Protein AF-A0A943ZX02-F1 (afdb_monomer_lite)

Secondary structure (DSSP, 8-state):
--SHHHHHHHHHHHHHHHHHHHHHHHHHHHHHHHHHHHTTS-HHHHHHHIIIIIS---HHHHHHHHHHHHHHHHHHHHHHHHHT----HHHHHHHHHHHHHHHHHHHHHHHHS-HHHHHHHHHHHHHHHHHHHHH-----------

Radius of gyration: 23.24 Å; chains: 1; bounding box: 34×36×86 Å

Sequence (146 aa):
MAQAGFRASAAVWGSEVHTVREWLLPLLAGGAAGVLSGFGVGGGTLLLVYMTAFAGLDQRLAQGINLLYFLPSAAMALPAHWRNGSVARPVLMPAILAGLLTAGVAAWVATVMEVELLRRCFGGFLIIIGGMELFGKERGGQESPA

Foldseek 3Di:
DPPPPVVVVVVVVVVVVVVCCVVVVVVVVVVVLVVCVVVVVCNLLSQLCCCVVPVVDQNVVSVVVSVVVVPVVCVVVVVVVVVVVPDPVVVVVVCVVVVVVVVVVVVVVVVVDDSVVVVVVVVVVCVVVVVCVVVVDPPPDDDDDD

Structure (mmCIF, N/CA/C/O backbone):
data_AF-A0A943ZX02-F1
#
_entry.id   AF-A0A943ZX02-F1
#
loop_
_atom_site.group_PDB
_atom_site.id
_atom_site.type_symbol
_atom_site.label_atom_id
_atom_site.label_alt_id
_atom_site.label_comp_id
_atom_site.label_asym_id
_atom_site.label_entity_id
_atom_site.label_seq_id
_atom_site.pdbx_PDB_ins_code
_atom_site.Cartn_x
_atom_site.Cartn_y
_atom_site.Cartn_z
_atom_site.occupancy
_atom_site.B_iso_or_equiv
_atom_site.auth_seq_id
_atom_site.auth_comp_id
_atom_site.auth_asym_id
_atom_site.auth_atom_id
_atom_site.pdbx_PDB_model_num
ATOM 1 N N . MET A 1 1 ? 14.426 -23.694 56.394 1.00 47.16 1 MET A N 1
ATOM 2 C CA . MET A 1 1 ? 14.614 -22.512 55.517 1.00 47.16 1 MET A CA 1
ATOM 3 C C . MET A 1 1 ? 15.179 -22.896 54.131 1.00 47.16 1 MET A C 1
ATOM 5 O O . MET A 1 1 ? 16.087 -22.237 53.656 1.00 47.16 1 MET A O 1
ATOM 9 N N . ALA A 1 2 ? 14.660 -23.934 53.447 1.00 47.25 2 ALA A N 1
ATOM 10 C CA . ALA A 1 2 ? 15.275 -24.443 52.199 1.00 47.25 2 ALA A CA 1
ATOM 11 C C . ALA A 1 2 ? 14.295 -24.716 51.032 1.00 47.25 2 ALA A C 1
ATOM 13 O O . ALA A 1 2 ? 14.691 -25.284 50.025 1.00 47.25 2 ALA A O 1
ATOM 14 N N . GLN A 1 3 ? 13.022 -24.310 51.133 1.00 45.12 3 GLN A N 1
ATOM 15 C CA . GLN A 1 3 ? 12.015 -24.539 50.074 1.00 45.12 3 GLN A CA 1
ATOM 16 C C . GLN A 1 3 ? 11.574 -23.267 49.325 1.00 45.12 3 GLN A C 1
ATOM 18 O O . GLN A 1 3 ? 10.830 -23.357 48.352 1.00 45.12 3 GLN A O 1
ATOM 23 N N . ALA A 1 4 ? 12.043 -22.083 49.735 1.00 48.66 4 ALA A N 1
ATOM 24 C CA . ALA A 1 4 ? 11.637 -20.812 49.125 1.00 48.66 4 ALA A CA 1
ATOM 25 C C . ALA A 1 4 ? 12.405 -20.476 47.828 1.00 48.66 4 ALA A C 1
ATOM 27 O O . ALA A 1 4 ? 11.847 -19.838 46.941 1.00 48.66 4 ALA A O 1
ATOM 28 N N . GLY A 1 5 ? 13.653 -20.942 47.680 1.00 43.72 5 GLY A N 1
ATOM 29 C CA . GLY A 1 5 ? 14.507 -20.598 46.532 1.00 43.72 5 GLY A CA 1
ATOM 30 C C . GLY A 1 5 ? 14.156 -21.324 45.229 1.00 43.72 5 GLY A C 1
ATOM 31 O O . GLY A 1 5 ? 14.244 -20.740 44.157 1.00 43.72 5 GLY A O 1
ATOM 32 N N . PHE A 1 6 ? 13.690 -22.575 45.301 1.00 45.19 6 PHE A N 1
ATOM 33 C CA . PHE A 1 6 ? 13.447 -23.389 44.100 1.00 45.19 6 PHE A CA 1
ATOM 34 C C . PHE A 1 6 ? 12.159 -23.001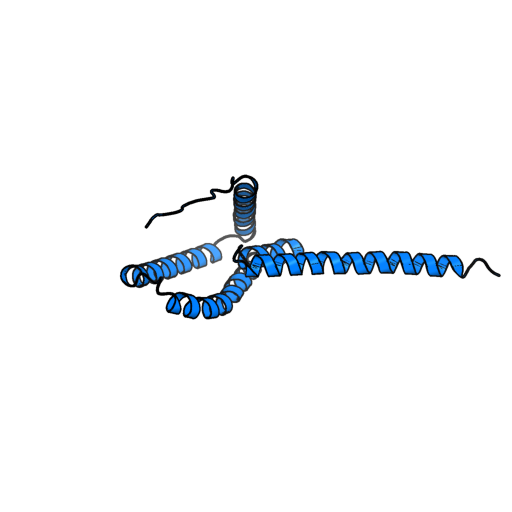 43.351 1.00 45.19 6 PHE A C 1
ATOM 36 O O . PHE A 1 6 ? 12.065 -23.159 42.136 1.00 45.19 6 PHE A O 1
ATOM 43 N N . ARG A 1 7 ? 11.166 -22.436 44.054 1.00 49.75 7 ARG A N 1
ATOM 44 C CA . ARG A 1 7 ? 9.909 -21.971 43.438 1.00 49.75 7 ARG A CA 1
ATOM 45 C C . ARG A 1 7 ? 10.069 -20.640 42.696 1.00 49.75 7 ARG A C 1
ATOM 47 O O . ARG A 1 7 ? 9.348 -20.408 41.732 1.00 49.75 7 ARG A O 1
ATOM 54 N N . ALA A 1 8 ? 11.022 -19.801 43.109 1.00 49.84 8 ALA A N 1
ATOM 55 C CA . ALA A 1 8 ? 11.311 -18.527 42.451 1.00 49.84 8 ALA A CA 1
ATOM 56 C C . ALA A 1 8 ? 11.980 -18.730 41.079 1.00 49.84 8 ALA A C 1
ATOM 58 O O . ALA A 1 8 ? 11.571 -18.109 40.101 1.00 49.84 8 ALA A O 1
ATOM 59 N N . SER A 1 9 ? 12.928 -19.668 40.975 1.00 48.28 9 SER A N 1
ATOM 60 C CA . SER A 1 9 ? 13.624 -19.962 39.713 1.00 48.28 9 SER A CA 1
ATOM 61 C C . SER A 1 9 ? 12.720 -20.598 38.648 1.00 48.28 9 SER A C 1
ATOM 63 O O . SER A 1 9 ? 12.899 -20.340 37.462 1.00 48.28 9 SER A O 1
ATOM 65 N N . ALA A 1 10 ? 11.715 -21.386 39.047 1.00 50.91 10 ALA A N 1
ATOM 66 C CA . ALA A 1 10 ? 10.749 -21.976 38.114 1.00 50.91 10 ALA A CA 1
ATOM 67 C C . ALA A 1 10 ? 9.726 -20.953 37.575 1.00 50.91 10 ALA A C 1
ATOM 69 O O . ALA A 1 10 ? 9.294 -21.056 36.429 1.00 50.91 10 ALA A O 1
ATOM 70 N N . ALA A 1 11 ? 9.354 -19.952 38.381 1.00 49.78 11 ALA A N 1
ATOM 71 C CA . ALA A 1 11 ? 8.415 -18.903 37.978 1.00 49.78 11 ALA A CA 1
ATOM 72 C C . ALA A 1 11 ? 9.036 -17.915 36.973 1.00 49.78 11 ALA A C 1
ATOM 74 O O . ALA A 1 11 ? 8.370 -17.524 36.018 1.00 49.78 11 ALA A O 1
ATOM 75 N N . VAL A 1 12 ? 10.322 -17.584 37.144 1.00 52.56 12 VAL A N 1
ATOM 76 C CA . VAL A 1 12 ? 11.083 -16.719 36.222 1.00 52.56 12 VAL A CA 1
ATOM 77 C C . VAL A 1 12 ? 11.274 -17.390 34.853 1.00 52.56 12 VAL A C 1
ATOM 79 O O . VAL A 1 12 ? 11.062 -16.756 33.819 1.00 52.56 12 VAL A O 1
ATOM 82 N N . TRP A 1 13 ? 11.539 -18.702 34.834 1.00 46.41 13 TRP A N 1
ATOM 83 C CA . TRP A 1 13 ? 11.690 -19.467 33.589 1.00 46.41 13 TRP A CA 1
ATOM 84 C C . TRP A 1 13 ? 10.376 -19.598 32.799 1.00 46.41 13 TRP A C 1
ATOM 86 O O . TRP A 1 13 ? 10.383 -19.615 31.570 1.00 46.41 13 TRP A O 1
ATOM 96 N N . GLY A 1 14 ? 9.228 -19.653 33.484 1.00 46.78 14 GLY A N 1
ATOM 97 C CA . GLY A 1 14 ? 7.910 -19.651 32.839 1.00 46.78 14 GLY A CA 1
ATOM 98 C C . GLY A 1 14 ? 7.572 -18.314 32.169 1.00 46.78 14 GLY A C 1
ATOM 99 O O . GLY A 1 14 ? 7.036 -18.304 31.062 1.00 46.78 14 GLY A O 1
ATOM 100 N N . SER A 1 15 ? 7.928 -17.188 32.797 1.00 52.62 15 SER A N 1
ATOM 101 C CA . SER A 1 15 ? 7.679 -15.846 32.248 1.00 52.62 15 SER A CA 1
ATOM 102 C C . SER A 1 15 ? 8.603 -15.472 31.085 1.00 52.62 15 SER A C 1
ATOM 104 O O . SER A 1 15 ? 8.167 -14.800 30.148 1.00 52.62 15 SER A O 1
ATOM 106 N N . GLU A 1 16 ? 9.859 -15.932 31.094 1.00 50.84 16 GLU A N 1
ATOM 107 C CA . GLU A 1 16 ? 10.802 -15.656 30.001 1.00 50.84 16 GLU A CA 1
ATOM 108 C C . GLU A 1 16 ? 10.429 -16.414 28.726 1.00 50.84 16 GLU A C 1
ATOM 110 O O . GLU A 1 16 ? 10.432 -15.833 27.645 1.00 50.84 16 GLU A O 1
ATOM 115 N N . VAL A 1 17 ? 10.014 -17.680 2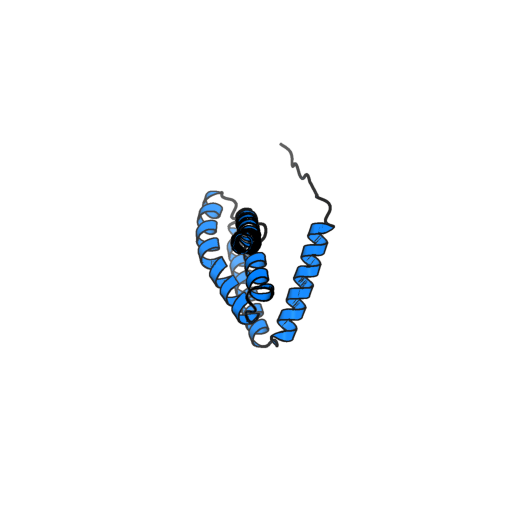8.824 1.00 54.19 17 VAL A N 1
ATOM 116 C CA . VAL A 1 17 ? 9.648 -18.473 27.637 1.00 54.19 17 VAL A CA 1
ATOM 117 C C . VAL A 1 17 ? 8.377 -17.940 26.964 1.00 54.19 17 VAL A C 1
ATOM 119 O O . VAL A 1 17 ? 8.281 -17.973 25.735 1.00 54.19 17 VAL A O 1
ATOM 122 N N . HIS A 1 18 ? 7.431 -17.397 27.739 1.00 52.78 18 HIS A N 1
ATOM 123 C CA . HIS A 1 18 ? 6.262 -16.695 27.202 1.00 52.78 18 HIS A CA 1
ATOM 124 C C . HIS A 1 18 ? 6.657 -15.410 26.475 1.00 52.78 18 HIS A C 1
ATOM 126 O O . HIS A 1 18 ? 6.287 -15.234 25.319 1.00 52.78 18 HIS A O 1
ATOM 132 N N . THR A 1 19 ? 7.497 -14.581 27.095 1.00 59.69 19 THR A N 1
ATOM 133 C CA . THR A 1 19 ? 7.960 -13.321 26.499 1.00 59.69 19 THR A CA 1
ATOM 134 C C . THR A 1 19 ? 8.769 -13.574 25.222 1.00 59.69 19 THR A C 1
ATOM 136 O O . THR A 1 19 ? 8.532 -12.950 24.196 1.00 59.69 19 THR A O 1
ATOM 139 N N . VAL A 1 20 ? 9.679 -14.551 25.207 1.00 57.09 20 VAL A N 1
ATOM 140 C CA . VAL A 1 20 ? 10.466 -14.847 23.999 1.00 57.09 20 VAL A CA 1
ATOM 141 C C . VAL A 1 20 ? 9.568 -15.391 22.885 1.00 57.09 20 VAL A C 1
ATOM 143 O O . VAL A 1 20 ? 9.699 -14.945 21.751 1.00 57.09 20 VAL A O 1
ATOM 146 N N . ARG A 1 21 ? 8.600 -16.278 23.174 1.00 56.75 21 ARG A N 1
ATOM 147 C CA . ARG A 1 21 ? 7.608 -16.718 22.169 1.00 56.75 21 ARG A CA 1
ATOM 148 C C . ARG A 1 21 ? 6.746 -15.568 21.652 1.00 56.75 21 ARG A C 1
ATOM 150 O O . ARG A 1 21 ? 6.482 -15.528 20.453 1.00 56.75 21 ARG A O 1
ATOM 157 N N . GLU A 1 22 ? 6.340 -14.650 22.523 1.00 66.19 22 GLU A N 1
ATOM 158 C CA . GLU A 1 22 ? 5.502 -13.493 22.191 1.00 66.19 22 GLU A CA 1
ATOM 159 C C . GLU A 1 22 ? 6.185 -12.488 21.269 1.00 66.19 22 GLU A C 1
ATOM 161 O O . GLU A 1 22 ? 5.487 -11.813 20.526 1.00 66.19 22 GLU A O 1
ATOM 166 N N . TRP A 1 23 ? 7.518 -12.415 21.254 1.00 62.72 23 TRP A N 1
ATOM 167 C CA . TRP A 1 23 ? 8.261 -11.555 20.325 1.00 62.72 23 TRP A CA 1
ATOM 168 C C . TRP A 1 23 ? 8.812 -12.328 19.124 1.00 62.72 23 TRP A C 1
ATOM 170 O O . TRP A 1 23 ? 8.852 -11.804 18.014 1.00 62.72 23 TRP A O 1
ATOM 180 N N . LEU A 1 24 ? 9.181 -13.597 19.307 1.00 75.56 24 LEU A N 1
ATOM 181 C CA . LEU A 1 24 ? 9.736 -14.443 18.250 1.00 75.56 24 LEU A CA 1
ATOM 182 C C . LEU A 1 24 ? 8.693 -14.788 17.181 1.00 75.56 24 LEU A C 1
ATOM 184 O O . LEU A 1 24 ? 9.015 -14.782 15.995 1.00 75.56 24 LEU A O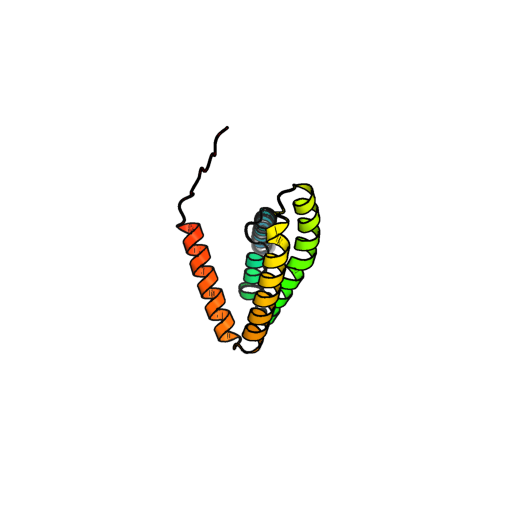 1
ATOM 188 N N . LEU A 1 25 ? 7.445 -15.054 17.579 1.00 70.62 25 LEU A N 1
ATOM 189 C CA . LEU A 1 25 ? 6.338 -15.304 16.650 1.00 70.62 25 LEU A CA 1
ATOM 190 C C . LEU A 1 25 ? 6.036 -14.095 15.748 1.00 70.62 25 LEU A C 1
ATOM 192 O O . LEU A 1 25 ? 6.051 -14.274 14.531 1.00 70.62 25 LEU A O 1
ATOM 196 N N . PRO A 1 26 ? 5.808 -12.872 16.268 1.00 64.62 26 PRO A N 1
ATOM 197 C CA . PRO A 1 26 ? 5.601 -11.701 15.421 1.00 64.62 26 PRO A CA 1
ATOM 198 C C . PRO A 1 26 ? 6.860 -11.277 14.658 1.00 64.62 26 PRO A C 1
ATOM 200 O O . PRO A 1 26 ? 6.727 -10.756 13.555 1.00 64.62 26 PRO A O 1
ATOM 203 N N . LEU A 1 27 ? 8.070 -11.542 15.163 1.00 75.81 27 LEU A N 1
ATOM 204 C CA . LEU A 1 27 ? 9.311 -11.295 14.419 1.00 75.81 27 LEU A CA 1
ATOM 205 C C . LEU A 1 27 ? 9.451 -12.241 13.215 1.00 75.81 27 LEU A C 1
ATOM 207 O O . LEU A 1 27 ? 9.778 -11.794 12.119 1.00 75.81 27 LEU A O 1
ATOM 211 N N . LEU A 1 28 ? 9.163 -13.535 13.390 1.00 73.88 28 LEU A N 1
ATOM 212 C CA . LEU A 1 28 ? 9.152 -14.515 12.299 1.00 73.88 28 LEU A CA 1
ATOM 213 C C . LEU A 1 28 ? 8.008 -14.257 11.318 1.00 73.88 28 LEU A C 1
ATOM 215 O O . LEU A 1 28 ? 8.220 -14.334 10.111 1.00 73.88 28 LEU A O 1
ATOM 219 N N . ALA A 1 29 ? 6.821 -13.907 11.813 1.00 66.81 29 ALA A N 1
ATOM 220 C CA . ALA A 1 29 ? 5.686 -13.538 10.976 1.00 66.81 29 ALA A CA 1
ATOM 221 C C . ALA A 1 29 ? 5.967 -12.250 10.189 1.00 66.81 29 ALA A C 1
ATOM 223 O O . ALA A 1 29 ? 5.694 -12.205 8.997 1.00 66.81 29 ALA A O 1
ATOM 224 N N . GLY A 1 30 ? 6.571 -11.238 10.819 1.00 62.47 30 GLY A N 1
ATOM 225 C CA . GLY A 1 30 ? 7.001 -9.995 10.179 1.00 62.47 30 GLY A CA 1
ATOM 226 C C . GLY A 1 30 ? 8.135 -10.203 9.174 1.00 62.47 30 GLY A C 1
ATOM 227 O O . GLY A 1 30 ? 8.123 -9.602 8.104 1.00 62.47 30 GLY A O 1
ATOM 228 N N . GLY A 1 31 ? 9.078 -11.101 9.471 1.00 71.44 31 GLY A N 1
ATOM 229 C CA . GLY A 1 31 ? 10.151 -11.498 8.560 1.00 71.44 31 GLY A CA 1
ATOM 230 C C . GLY A 1 31 ? 9.626 -12.257 7.343 1.00 71.44 31 GLY A C 1
ATOM 231 O O . GLY A 1 31 ? 9.943 -11.893 6.214 1.00 71.44 31 GLY A O 1
ATOM 232 N N . ALA A 1 32 ? 8.762 -13.253 7.549 1.00 64.31 32 ALA A N 1
ATOM 233 C CA . ALA A 1 32 ? 8.096 -13.972 6.467 1.00 64.31 32 ALA A CA 1
ATOM 234 C C . ALA A 1 32 ? 7.220 -13.022 5.635 1.00 64.31 32 ALA A C 1
ATOM 236 O O . ALA A 1 32 ? 7.342 -12.990 4.417 1.00 64.31 32 ALA A O 1
ATOM 237 N N . ALA A 1 33 ? 6.421 -12.171 6.280 1.00 56.00 33 ALA A N 1
ATOM 238 C CA . ALA A 1 33 ? 5.650 -11.113 5.633 1.00 56.00 33 ALA A CA 1
ATOM 239 C C . ALA A 1 33 ? 6.532 -10.165 4.803 1.00 56.00 33 ALA A C 1
ATOM 241 O O . ALA A 1 33 ? 6.188 -9.833 3.671 1.00 56.00 33 ALA A O 1
ATOM 242 N N . GLY A 1 34 ? 7.689 -9.759 5.330 1.00 56.47 34 GLY A N 1
ATOM 243 C CA . GLY A 1 34 ? 8.663 -8.919 4.633 1.00 56.47 34 GLY A CA 1
ATOM 244 C C . GLY A 1 34 ? 9.288 -9.611 3.421 1.00 56.47 34 GLY A C 1
ATOM 245 O O . GLY A 1 34 ? 9.450 -8.989 2.374 1.00 56.47 34 GLY A O 1
ATOM 246 N N . VAL A 1 35 ? 9.571 -10.910 3.524 1.00 64.19 35 VAL A N 1
ATOM 247 C CA . VAL A 1 35 ? 10.073 -11.728 2.413 1.00 64.19 35 VAL A CA 1
ATOM 248 C C . VAL A 1 35 ? 8.995 -11.898 1.340 1.00 64.19 35 VAL A C 1
ATOM 250 O O . VAL A 1 35 ? 9.261 -11.608 0.177 1.00 64.19 35 VAL A O 1
ATOM 253 N N . LEU A 1 36 ? 7.761 -12.265 1.708 1.00 58.72 36 LEU A N 1
ATOM 254 C CA . LEU A 1 36 ? 6.628 -12.353 0.774 1.00 58.72 36 LEU A CA 1
ATOM 255 C C . LEU A 1 36 ? 6.315 -10.998 0.111 1.00 58.72 36 LEU A C 1
ATOM 257 O O . LEU A 1 36 ? 5.997 -10.945 -1.076 1.00 58.72 36 LEU A O 1
ATOM 261 N N . SER A 1 37 ? 6.472 -9.896 0.849 1.00 53.81 37 SER A N 1
ATOM 262 C CA . SER A 1 37 ? 6.399 -8.533 0.314 1.00 53.81 37 SER A CA 1
ATOM 263 C C . SER A 1 37 ? 7.487 -8.280 -0.740 1.00 53.81 37 SER A C 1
ATOM 265 O O . SER A 1 37 ? 7.188 -7.779 -1.825 1.00 53.81 37 SER A O 1
ATOM 267 N N . GLY A 1 38 ? 8.727 -8.709 -0.472 1.00 52.81 38 GLY A N 1
ATOM 268 C CA . GLY A 1 38 ? 9.855 -8.638 -1.408 1.00 52.81 38 GLY A CA 1
ATOM 269 C C . GLY A 1 38 ? 9.698 -9.509 -2.661 1.00 52.81 38 GLY A C 1
ATOM 270 O O . GLY A 1 38 ? 10.221 -9.151 -3.712 1.00 52.81 38 GLY A O 1
ATOM 271 N N . PHE A 1 39 ? 8.929 -10.600 -2.585 1.00 57.12 39 PHE A N 1
ATOM 272 C CA . PHE A 1 39 ? 8.580 -11.450 -3.733 1.00 57.12 39 PHE A CA 1
ATOM 273 C C . PHE A 1 39 ? 7.473 -10.871 -4.630 1.00 57.12 39 PHE A C 1
ATOM 275 O O . PHE A 1 39 ? 7.132 -11.473 -5.644 1.00 57.12 39 PHE A O 1
ATOM 282 N N . GLY A 1 40 ? 6.916 -9.701 -4.298 1.00 52.91 40 GLY A N 1
ATOM 283 C CA . GLY A 1 40 ? 5.898 -9.048 -5.125 1.00 52.91 40 GLY A CA 1
ATOM 284 C C . GLY A 1 40 ? 4.470 -9.549 -4.890 1.00 52.91 40 GLY A C 1
ATOM 285 O O . GLY A 1 40 ? 3.575 -9.172 -5.637 1.00 52.91 40 GLY A O 1
ATOM 286 N N . VAL A 1 41 ? 4.226 -10.318 -3.819 1.00 57.25 41 VAL A N 1
ATOM 287 C CA . VAL A 1 41 ? 2.905 -10.886 -3.454 1.00 57.25 41 VAL A CA 1
ATOM 288 C C . VAL A 1 41 ? 1.901 -9.807 -2.986 1.00 57.25 41 VAL A C 1
ATOM 290 O O . VAL A 1 41 ? 0.736 -10.084 -2.728 1.00 57.25 41 VAL A O 1
ATOM 293 N N . GLY A 1 42 ? 2.314 -8.539 -2.914 1.00 61.19 42 GLY A N 1
ATOM 294 C CA . GLY A 1 42 ? 1.456 -7.423 -2.505 1.00 61.19 42 GLY A CA 1
ATOM 295 C C . GLY A 1 42 ? 1.852 -6.854 -1.148 1.00 61.19 42 GLY A C 1
ATOM 296 O O . GLY A 1 42 ? 1.067 -6.851 -0.201 1.00 61.19 42 GLY A O 1
ATOM 297 N N . GLY A 1 43 ? 3.076 -6.324 -1.062 1.00 69.12 43 GLY A N 1
ATOM 298 C CA . GLY A 1 43 ? 3.601 -5.676 0.143 1.00 69.12 43 GLY A CA 1
ATOM 299 C C . GLY A 1 43 ? 2.719 -4.555 0.691 1.00 69.12 43 GLY A C 1
ATOM 300 O O . GLY A 1 43 ? 2.550 -4.435 1.903 1.00 69.12 43 GLY A O 1
ATOM 301 N N . GLY A 1 44 ? 2.080 -3.789 -0.201 1.00 71.25 44 GLY A N 1
ATOM 302 C CA . GLY A 1 44 ? 1.066 -2.806 0.174 1.00 71.25 44 GLY A CA 1
ATOM 303 C C . GLY A 1 44 ? -0.132 -3.462 0.863 1.00 71.25 44 GLY A C 1
ATOM 304 O O . GLY A 1 44 ? -0.470 -3.107 1.987 1.00 71.25 44 GLY A O 1
ATOM 305 N N . THR A 1 45 ? -0.738 -4.482 0.266 1.00 74.25 45 THR A N 1
ATOM 306 C CA . THR A 1 45 ? -1.886 -5.188 0.854 1.00 74.25 45 THR A CA 1
ATOM 307 C C . THR A 1 45 ? -1.573 -5.716 2.256 1.00 74.25 45 THR A C 1
ATOM 309 O O . THR A 1 45 ? -2.364 -5.536 3.180 1.00 74.25 45 THR A O 1
ATOM 312 N N . LEU A 1 46 ? -0.383 -6.287 2.444 1.00 74.69 46 LEU A N 1
ATOM 313 C CA . LEU A 1 46 ? 0.048 -6.841 3.724 1.00 74.69 46 LEU A CA 1
ATOM 314 C C . LEU A 1 46 ? 0.305 -5.761 4.785 1.00 74.69 46 LEU A C 1
ATOM 316 O O . LEU A 1 46 ? -0.140 -5.900 5.925 1.00 74.69 46 LEU A O 1
ATOM 320 N N . LEU A 1 47 ? 0.954 -4.654 4.404 1.00 76.81 47 LEU A N 1
ATOM 321 C CA . LEU A 1 47 ? 1.143 -3.487 5.272 1.00 76.81 47 LEU A CA 1
ATOM 322 C C . LEU A 1 47 ? -0.204 -2.906 5.723 1.00 76.81 47 LEU A C 1
ATOM 324 O O . LEU A 1 47 ? -0.371 -2.528 6.881 1.00 76.81 47 LEU A O 1
ATOM 328 N N . LEU A 1 48 ? -1.178 -2.868 4.817 1.00 79.88 48 LEU A N 1
ATOM 329 C CA . LEU A 1 48 ? -2.516 -2.357 5.088 1.00 79.88 48 LEU A CA 1
ATOM 330 C C . LEU A 1 48 ? -3.276 -3.280 6.058 1.00 79.88 48 LEU A C 1
ATOM 332 O O . LEU A 1 48 ? -3.864 -2.797 7.027 1.00 79.88 48 LEU A O 1
ATOM 336 N N . VAL A 1 49 ? -3.209 -4.603 5.862 1.00 75.31 49 VAL A N 1
ATOM 337 C CA . VAL A 1 49 ? -3.771 -5.591 6.805 1.00 75.31 49 VAL A CA 1
ATOM 338 C C . VAL A 1 49 ? -3.137 -5.447 8.185 1.00 75.31 49 VAL A C 1
ATOM 340 O O . VAL A 1 49 ? -3.854 -5.396 9.179 1.00 75.31 49 VAL A O 1
ATOM 343 N N . TYR A 1 50 ? -1.813 -5.307 8.261 1.00 78.25 50 TYR A N 1
ATOM 344 C CA . TYR A 1 50 ? -1.125 -5.077 9.529 1.00 78.25 50 TYR A CA 1
ATOM 345 C C . TYR A 1 50 ? -1.634 -3.810 10.235 1.00 78.25 50 TYR A C 1
ATOM 347 O O . TYR A 1 50 ? -2.020 -3.847 11.403 1.00 78.25 50 TYR A O 1
ATOM 355 N N . MET A 1 51 ? -1.704 -2.692 9.512 1.00 79.25 51 MET A N 1
ATOM 356 C CA . MET A 1 51 ? -2.132 -1.412 10.076 1.00 79.25 51 MET A CA 1
ATOM 357 C C . MET A 1 51 ? -3.579 -1.416 10.575 1.00 79.25 51 MET A C 1
ATOM 359 O O . MET A 1 51 ? -3.873 -0.821 11.609 1.00 79.25 51 MET A O 1
ATOM 363 N N . THR A 1 52 ? -4.475 -2.097 9.864 1.00 79.75 52 THR A N 1
ATOM 364 C CA . THR A 1 52 ? -5.917 -2.073 10.151 1.00 79.75 52 THR A CA 1
ATOM 365 C C . THR A 1 52 ? -6.354 -3.164 11.125 1.00 79.75 52 THR A C 1
ATOM 367 O O . THR A 1 52 ? -7.209 -2.912 11.970 1.00 79.75 52 THR A O 1
ATOM 370 N N . ALA A 1 53 ? -5.763 -4.361 11.050 1.00 74.38 53 ALA A N 1
ATOM 371 C CA . ALA A 1 53 ? -6.122 -5.489 11.910 1.00 74.38 53 ALA A CA 1
ATOM 372 C C . ALA A 1 53 ? -5.308 -5.543 13.211 1.00 74.38 53 ALA A C 1
ATOM 374 O O . ALA A 1 53 ? -5.844 -5.960 14.234 1.00 74.38 53 ALA A O 1
ATOM 375 N N . PHE A 1 54 ? -4.036 -5.120 13.186 1.00 74.19 54 PHE A N 1
ATOM 376 C CA . PHE A 1 54 ? -3.135 -5.223 14.341 1.00 74.19 54 PHE A CA 1
ATOM 377 C C . PHE A 1 54 ? -2.810 -3.867 14.971 1.00 74.19 54 PHE A C 1
ATOM 379 O O . PHE A 1 54 ? -2.834 -3.753 16.192 1.00 74.19 54 PHE A O 1
ATOM 386 N N . ALA A 1 55 ? -2.536 -2.831 14.170 1.00 73.44 55 ALA A N 1
ATOM 387 C CA . ALA A 1 55 ? -2.204 -1.503 14.703 1.00 73.44 55 ALA A CA 1
ATOM 388 C C . ALA A 1 55 ? -3.436 -0.633 15.024 1.00 73.44 55 ALA A C 1
ATOM 390 O O . ALA A 1 55 ? -3.286 0.439 15.606 1.00 73.44 55 ALA A O 1
ATOM 391 N N . GLY A 1 56 ? -4.642 -1.074 14.645 1.00 75.31 56 GLY A N 1
ATOM 392 C CA . GLY A 1 56 ? -5.898 -0.368 14.921 1.00 75.31 56 GLY A CA 1
ATOM 393 C C . GLY A 1 56 ? -6.006 1.012 14.264 1.00 75.31 56 GLY A C 1
ATOM 394 O O . GLY A 1 56 ? -6.776 1.849 14.730 1.00 75.31 56 GLY A O 1
ATOM 395 N N . LEU A 1 57 ? -5.223 1.272 13.212 1.00 79.25 57 LEU A N 1
ATOM 396 C CA . LEU A 1 57 ? -5.250 2.548 12.505 1.00 79.25 57 LEU A CA 1
ATOM 397 C C . LEU A 1 57 ? -6.541 2.695 11.704 1.00 79.25 57 LEU A C 1
ATOM 399 O O . LEU A 1 57 ? -7.044 1.735 11.115 1.00 79.25 57 LEU A O 1
ATOM 403 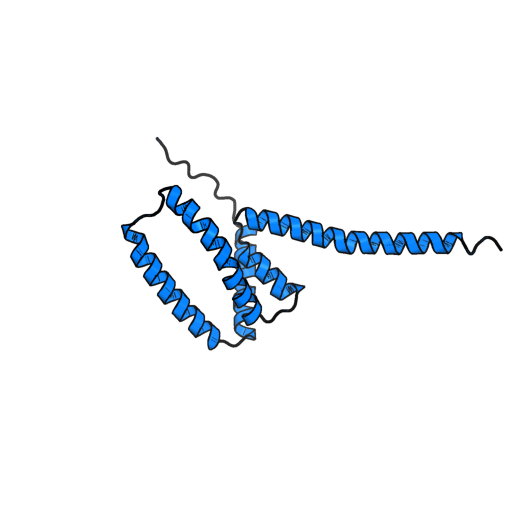N N . ASP A 1 58 ? -7.031 3.932 11.636 1.00 82.81 58 ASP A N 1
ATOM 404 C CA . ASP A 1 58 ? -8.169 4.274 10.793 1.00 82.81 58 ASP A CA 1
ATOM 405 C C . ASP A 1 58 ? -7.897 3.878 9.334 1.00 82.81 58 ASP A C 1
ATOM 407 O O . ASP A 1 58 ? -6.809 4.117 8.799 1.00 82.81 58 ASP A O 1
ATOM 411 N N . GLN A 1 59 ? -8.897 3.282 8.681 1.00 79.38 59 GLN A N 1
ATOM 412 C CA . GLN A 1 59 ? -8.787 2.741 7.325 1.00 79.38 59 GLN A CA 1
ATOM 413 C C . GLN A 1 59 ? -8.266 3.785 6.328 1.00 79.38 59 GLN A C 1
ATOM 415 O O . GLN A 1 59 ? -7.441 3.470 5.468 1.00 79.38 59 GLN A O 1
ATOM 420 N N . ARG A 1 60 ? -8.731 5.036 6.446 1.00 81.56 60 ARG A N 1
ATOM 421 C CA . ARG A 1 60 ? -8.353 6.130 5.545 1.00 81.56 60 ARG A CA 1
ATOM 422 C C . ARG A 1 60 ? -6.881 6.500 5.722 1.00 81.56 60 ARG A C 1
ATOM 424 O O . ARG A 1 60 ? -6.174 6.724 4.741 1.00 81.56 60 ARG A O 1
ATOM 431 N N . LEU A 1 61 ? -6.412 6.517 6.968 1.00 83.25 61 LEU A N 1
ATOM 432 C CA . LEU A 1 61 ? -5.018 6.793 7.304 1.00 83.25 61 LEU A CA 1
ATOM 433 C C . LEU A 1 61 ? -4.110 5.639 6.856 1.00 83.25 61 LEU A C 1
ATOM 435 O O . LEU A 1 61 ? -3.087 5.883 6.217 1.00 83.25 61 LEU A O 1
ATOM 439 N N . ALA A 1 62 ? -4.510 4.390 7.105 1.00 83.88 62 ALA A N 1
ATOM 440 C CA 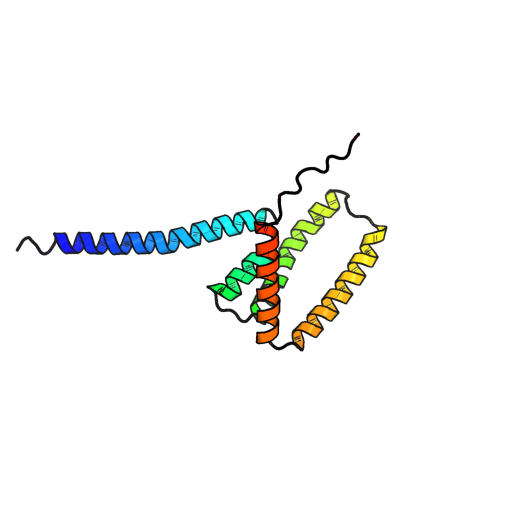. ALA A 1 62 ? -3.773 3.204 6.674 1.00 83.88 62 ALA A CA 1
ATOM 441 C C . ALA A 1 62 ? -3.616 3.140 5.144 1.00 83.88 62 ALA A C 1
ATOM 443 O O . ALA A 1 62 ? -2.524 2.865 4.648 1.00 83.88 62 ALA A O 1
ATOM 444 N N . GLN A 1 63 ? -4.670 3.460 4.384 1.00 81.94 63 GLN A N 1
ATOM 445 C CA . GLN A 1 63 ? -4.605 3.562 2.921 1.00 81.94 63 GLN A CA 1
ATOM 446 C C . GLN A 1 63 ? -3.664 4.678 2.453 1.00 81.94 63 GLN A C 1
ATOM 448 O O . GLN A 1 63 ? -2.894 4.475 1.516 1.00 81.94 63 GLN A O 1
ATOM 453 N N . GLY A 1 64 ? -3.675 5.832 3.125 1.00 85.81 64 GLY A N 1
ATOM 454 C CA . GLY A 1 64 ? -2.756 6.931 2.827 1.00 85.81 64 GLY A CA 1
ATOM 455 C C . GLY A 1 64 ? -1.289 6.541 3.025 1.00 85.81 64 GLY A C 1
ATOM 456 O O . GLY A 1 64 ? -0.462 6.773 2.143 1.00 85.81 64 GLY A O 1
ATOM 457 N N . ILE A 1 65 ? -0.970 5.878 4.142 1.00 86.50 65 ILE A N 1
ATOM 458 C CA . ILE A 1 65 ? 0.386 5.367 4.389 1.00 86.50 65 ILE A CA 1
ATOM 459 C C . ILE A 1 65 ? 0.761 4.303 3.351 1.00 86.50 65 ILE A C 1
ATOM 461 O O . ILE A 1 65 ? 1.902 4.261 2.893 1.00 86.50 65 ILE A O 1
ATOM 465 N N . ASN A 1 66 ? -0.200 3.483 2.926 1.00 83.81 66 ASN A N 1
ATOM 466 C CA . ASN A 1 66 ? 0.020 2.488 1.887 1.00 83.81 66 ASN A CA 1
ATOM 467 C C . ASN A 1 66 ? 0.442 3.098 0.545 1.00 83.81 66 ASN A C 1
ATOM 469 O O . ASN A 1 66 ? 1.403 2.638 -0.067 1.00 83.81 66 ASN A O 1
ATOM 473 N N . LEU A 1 67 ? -0.231 4.169 0.114 1.00 86.00 67 LEU A N 1
ATOM 474 C CA . LEU A 1 67 ? 0.164 4.919 -1.080 1.00 86.00 67 LEU A CA 1
ATOM 475 C C . LEU A 1 67 ? 1.563 5.517 -0.921 1.00 86.00 67 LEU A C 1
ATOM 477 O O . LEU A 1 67 ? 2.370 5.440 -1.845 1.00 86.00 67 LEU A O 1
ATOM 481 N N . LEU A 1 68 ? 1.868 6.076 0.253 1.00 87.25 68 LEU A N 1
ATOM 482 C CA . LEU A 1 68 ? 3.182 6.656 0.522 1.00 87.25 68 LEU A CA 1
ATOM 483 C C . LEU A 1 68 ? 4.295 5.600 0.472 1.00 87.25 68 LEU A C 1
ATOM 485 O O . LEU A 1 68 ? 5.376 5.881 -0.038 1.00 87.25 68 LEU A O 1
ATOM 489 N N . TYR A 1 69 ? 4.016 4.378 0.932 1.00 83.62 69 TYR A N 1
ATOM 490 C CA . TYR A 1 69 ? 4.917 3.230 0.821 1.00 83.62 69 TYR A CA 1
ATOM 491 C C . TYR A 1 69 ? 5.192 2.834 -0.639 1.00 83.62 69 TYR A C 1
ATOM 493 O O . TYR A 1 69 ? 6.313 2.447 -0.980 1.00 83.62 69 TYR A O 1
ATOM 501 N N . PHE A 1 70 ? 4.209 2.986 -1.530 1.00 81.00 70 PHE A N 1
ATOM 502 C CA . PHE A 1 70 ? 4.396 2.693 -2.949 1.00 81.00 70 PHE A CA 1
ATOM 503 C C . PHE A 1 70 ? 5.296 3.694 -3.678 1.00 81.00 70 PHE A C 1
ATOM 505 O O . PHE A 1 70 ? 5.918 3.300 -4.658 1.00 81.00 70 PHE A O 1
ATOM 512 N N . LEU A 1 71 ? 5.432 4.946 -3.226 1.00 85.56 71 LEU A N 1
ATOM 513 C CA . LEU A 1 71 ? 6.291 5.939 -3.893 1.00 85.56 71 LEU A CA 1
ATOM 514 C C . LEU A 1 71 ? 7.767 5.500 -4.015 1.00 85.56 71 LEU A C 1
ATOM 516 O O . LEU A 1 71 ? 8.276 5.461 -5.138 1.00 85.56 71 LEU A O 1
ATOM 520 N N . PRO A 1 72 ? 8.478 5.157 -2.921 1.00 79.50 72 PRO A N 1
ATOM 521 C CA . PRO A 1 72 ? 9.867 4.713 -3.013 1.00 79.50 72 PRO A CA 1
ATOM 522 C C . PRO A 1 72 ? 9.992 3.364 -3.733 1.00 79.50 72 PRO A C 1
ATOM 524 O O . PRO A 1 72 ? 10.942 3.163 -4.488 1.00 79.50 72 PRO A O 1
ATOM 527 N N . SER A 1 73 ? 9.016 2.464 -3.566 1.00 78.31 73 SER A N 1
ATOM 528 C CA . SER A 1 73 ? 8.977 1.181 -4.278 1.00 78.31 73 SER A CA 1
ATOM 529 C C . SER A 1 73 ? 8.861 1.381 -5.795 1.00 78.31 73 SER A C 1
ATOM 531 O O . SER A 1 73 ? 9.659 0.838 -6.560 1.00 78.31 73 SER A O 1
ATOM 533 N N . ALA A 1 74 ? 7.943 2.244 -6.236 1.00 79.31 74 ALA A N 1
ATOM 534 C CA . ALA A 1 74 ? 7.770 2.610 -7.636 1.00 79.31 74 ALA A CA 1
ATOM 535 C C . ALA A 1 74 ? 9.019 3.302 -8.192 1.00 79.31 74 ALA A C 1
ATOM 537 O O . ALA A 1 74 ? 9.446 2.980 -9.298 1.00 79.31 74 ALA A O 1
ATOM 538 N N . ALA A 1 75 ? 9.652 4.191 -7.420 1.00 82.94 75 ALA A N 1
ATOM 539 C CA . ALA A 1 75 ? 10.889 4.858 -7.820 1.00 82.94 75 ALA A CA 1
ATOM 540 C C . ALA A 1 75 ? 12.052 3.875 -8.047 1.00 82.94 75 ALA A C 1
ATOM 542 O O . ALA A 1 75 ? 12.864 4.097 -8.942 1.00 82.94 75 ALA A O 1
ATOM 543 N N . MET A 1 76 ? 12.123 2.779 -7.286 1.00 81.62 76 MET A N 1
ATOM 544 C CA . MET A 1 76 ? 13.107 1.712 -7.510 1.00 81.62 76 MET A CA 1
ATOM 545 C C . MET A 1 76 ? 12.710 0.765 -8.654 1.00 81.62 76 MET A C 1
ATOM 547 O O . MET A 1 76 ? 13.579 0.280 -9.380 1.00 81.62 76 MET A O 1
ATOM 551 N N . ALA A 1 77 ? 11.413 0.522 -8.856 1.00 76.75 77 ALA A N 1
ATOM 552 C CA . ALA A 1 77 ? 10.909 -0.361 -9.907 1.00 76.75 77 ALA A CA 1
ATOM 553 C C . ALA A 1 77 ? 10.978 0.267 -11.312 1.00 76.75 77 ALA A C 1
ATOM 555 O O . ALA A 1 77 ? 11.253 -0.435 -12.288 1.00 76.75 77 ALA A O 1
ATOM 556 N N . LEU A 1 78 ? 10.765 1.584 -11.430 1.00 78.31 78 LEU A N 1
ATOM 557 C CA . LEU A 1 78 ? 10.690 2.295 -12.711 1.00 78.31 78 LEU A CA 1
ATOM 558 C C . LEU A 1 78 ? 11.986 2.183 -13.544 1.00 78.31 78 LEU A C 1
ATOM 560 O O . LEU A 1 78 ? 11.895 1.832 -14.722 1.00 78.31 78 LEU A O 1
ATOM 564 N N . PRO A 1 79 ? 13.196 2.393 -12.980 1.00 74.88 79 PRO A N 1
ATOM 565 C CA . PRO A 1 79 ? 14.451 2.239 -13.716 1.00 74.88 79 PRO A CA 1
ATOM 566 C C . PRO A 1 79 ? 14.730 0.785 -14.107 1.00 74.88 79 PRO A C 1
ATOM 568 O O . PRO A 1 79 ? 15.269 0.532 -15.186 1.00 74.88 79 PRO A O 1
ATOM 571 N N . ALA A 1 80 ? 14.352 -0.172 -13.251 1.00 72.12 80 ALA A N 1
ATOM 572 C CA . ALA A 1 80 ? 14.509 -1.599 -13.521 1.00 72.12 80 ALA A CA 1
ATOM 573 C C . ALA A 1 80 ? 13.627 -2.044 -14.702 1.00 72.12 80 ALA A C 1
ATOM 575 O O . ALA A 1 80 ? 14.109 -2.705 -15.619 1.00 72.12 80 ALA A O 1
ATOM 576 N N . HIS A 1 81 ? 12.365 -1.603 -14.741 1.00 70.25 81 HIS A N 1
ATOM 577 C CA . HIS A 1 81 ? 11.458 -1.873 -15.862 1.00 70.25 81 HIS A CA 1
ATOM 578 C C . HIS A 1 81 ? 11.862 -1.150 -17.149 1.00 70.25 81 HIS A C 1
ATOM 580 O O . HIS A 1 81 ? 11.750 -1.719 -18.235 1.00 70.25 81 HIS A O 1
ATOM 586 N N . TRP A 1 82 ? 12.376 0.078 -17.044 1.00 68.00 82 TRP A N 1
ATOM 587 C CA . TRP A 1 82 ? 12.882 0.816 -18.202 1.00 68.00 82 TRP A CA 1
ATOM 588 C C . TRP A 1 82 ? 14.076 0.104 -18.851 1.00 68.00 82 TRP A C 1
ATOM 590 O O . TRP A 1 82 ? 14.167 0.039 -20.077 1.00 68.00 82 TRP A O 1
ATOM 600 N N . ARG A 1 83 ? 14.983 -0.461 -18.041 1.00 62.88 83 ARG A N 1
ATOM 601 C CA . ARG A 1 83 ? 16.153 -1.207 -18.532 1.00 62.88 83 ARG A CA 1
ATOM 602 C C . ARG A 1 83 ? 15.796 -2.534 -19.202 1.00 62.88 83 ARG A C 1
ATOM 604 O O . ARG A 1 83 ? 16.506 -2.930 -20.118 1.00 62.88 83 ARG A O 1
ATOM 611 N N . ASN A 1 84 ? 14.695 -3.173 -18.809 1.00 61.94 84 ASN A N 1
ATOM 612 C CA . ASN A 1 84 ? 14.256 -4.448 -19.387 1.00 61.94 84 ASN A CA 1
ATOM 613 C C . ASN A 1 84 ? 13.533 -4.324 -20.742 1.00 61.94 84 ASN A C 1
ATOM 615 O O . ASN A 1 84 ? 13.162 -5.341 -21.318 1.00 61.94 84 ASN A O 1
ATOM 619 N N . GLY A 1 85 ? 13.312 -3.117 -21.279 1.00 60.22 85 GLY A N 1
ATOM 620 C CA . GLY A 1 85 ? 12.748 -2.933 -22.626 1.00 60.22 85 GLY A CA 1
ATOM 621 C C . GLY A 1 85 ? 11.265 -3.309 -22.789 1.00 60.22 85 GLY A C 1
ATOM 622 O O . GLY A 1 85 ? 10.697 -3.041 -23.844 1.00 60.22 85 GLY A O 1
ATOM 623 N N . SER A 1 86 ? 10.603 -3.829 -21.750 1.00 55.78 86 SER A N 1
ATOM 624 C CA . SER A 1 86 ? 9.189 -4.254 -21.744 1.00 55.78 86 SER A CA 1
ATOM 625 C C . SER A 1 86 ? 8.166 -3.106 -21.738 1.00 55.78 86 SER A C 1
ATOM 627 O O . SER A 1 86 ? 6.997 -3.310 -21.413 1.00 55.78 86 SER A O 1
ATOM 629 N N . VAL A 1 87 ? 8.573 -1.882 -22.082 1.00 60.66 87 VAL A N 1
ATOM 630 C CA . VAL A 1 87 ? 7.677 -0.720 -22.120 1.00 60.66 87 VAL A CA 1
ATOM 631 C C . VAL A 1 87 ? 7.173 -0.525 -23.544 1.00 60.66 87 VAL A C 1
ATOM 633 O O . VAL A 1 87 ? 7.861 0.043 -24.396 1.00 60.66 87 VAL A O 1
ATOM 636 N N . ALA A 1 88 ? 5.937 -0.960 -23.796 1.00 63.22 88 ALA A N 1
ATOM 637 C CA . ALA A 1 88 ? 5.221 -0.643 -25.024 1.00 63.22 88 ALA A CA 1
ATOM 638 C C . ALA A 1 88 ? 4.957 0.872 -25.084 1.00 63.22 88 ALA A C 1
ATOM 640 O O . ALA A 1 88 ? 3.935 1.374 -24.617 1.00 63.22 88 ALA A O 1
ATOM 641 N N . ARG A 1 89 ? 5.897 1.610 -25.686 1.00 66.06 89 ARG A N 1
ATOM 642 C CA . ARG A 1 89 ? 5.838 3.065 -25.904 1.00 66.06 89 ARG A CA 1
ATOM 643 C C . ARG A 1 89 ? 4.482 3.585 -26.421 1.00 66.06 89 ARG A C 1
ATOM 645 O O . ARG A 1 89 ? 4.069 4.627 -25.917 1.00 66.06 89 ARG A O 1
ATOM 652 N N . PRO A 1 90 ? 3.758 2.905 -27.342 1.00 72.12 90 PRO A N 1
ATOM 653 C CA . PRO A 1 90 ? 2.450 3.395 -27.789 1.00 72.12 90 PRO A CA 1
ATOM 654 C C . PRO A 1 90 ? 1.344 3.284 -26.727 1.00 72.12 90 PRO A C 1
ATOM 656 O O . PRO A 1 90 ? 0.390 4.053 -26.764 1.00 72.12 90 PRO A O 1
ATOM 659 N N . VAL A 1 91 ? 1.467 2.363 -25.765 1.00 75.62 91 VAL A N 1
ATOM 660 C CA . VAL A 1 91 ? 0.465 2.139 -24.705 1.00 75.62 91 VAL A CA 1
ATOM 661 C C . VAL A 1 91 ? 0.805 2.923 -23.431 1.00 75.62 91 VAL A C 1
ATOM 663 O O . VAL A 1 91 ? -0.067 3.190 -22.612 1.00 75.62 91 VAL A O 1
ATOM 666 N N . LEU A 1 92 ? 2.057 3.364 -23.284 1.00 79.31 92 LEU A N 1
ATOM 667 C CA . LEU A 1 92 ? 2.542 4.089 -22.110 1.00 79.31 92 LEU A CA 1
ATOM 668 C C . LEU A 1 92 ? 1.741 5.368 -21.819 1.00 79.31 92 LEU A C 1
ATOM 670 O O . LEU A 1 92 ? 1.241 5.537 -20.713 1.00 79.31 92 LEU A O 1
ATOM 674 N N . MET A 1 93 ? 1.604 6.265 -22.800 1.00 79.56 93 MET A N 1
ATOM 675 C CA . MET A 1 93 ? 0.852 7.515 -22.625 1.00 79.56 93 MET A CA 1
ATOM 676 C C . MET A 1 93 ? -0.627 7.295 -22.276 1.00 79.56 93 MET A C 1
ATOM 678 O O . MET A 1 93 ? -1.071 7.868 -21.278 1.00 79.56 93 MET A O 1
ATOM 682 N N . PRO A 1 94 ? -1.401 6.483 -23.028 1.00 84.62 94 PRO A N 1
ATOM 683 C CA . PRO A 1 94 ? -2.799 6.248 -22.680 1.00 84.62 94 PRO A CA 1
ATOM 684 C C . PRO A 1 94 ? -2.944 5.530 -21.334 1.00 84.62 94 PRO A C 1
ATOM 686 O O . PRO A 1 94 ? -3.862 5.859 -20.589 1.00 84.62 94 PRO A O 1
ATOM 689 N N . ALA A 1 95 ? -2.025 4.631 -20.966 1.00 84.06 95 ALA A N 1
ATOM 690 C CA . ALA A 1 95 ? -2.033 3.985 -19.653 1.00 84.06 95 ALA A CA 1
ATOM 691 C C . ALA A 1 95 ? -1.754 4.972 -18.508 1.00 84.06 95 ALA A C 1
ATOM 693 O O . ALA A 1 95 ? -2.445 4.927 -17.493 1.00 84.06 95 ALA A O 1
ATOM 694 N N . ILE A 1 96 ? -0.795 5.894 -18.669 1.00 86.31 96 ILE A N 1
ATOM 695 C CA . ILE A 1 96 ? -0.522 6.944 -17.674 1.00 86.31 96 ILE A CA 1
ATOM 696 C C . ILE A 1 96 ? -1.742 7.853 -17.516 1.00 86.31 96 ILE A C 1
ATOM 698 O O . ILE A 1 96 ? -2.167 8.103 -16.393 1.00 86.31 96 ILE A O 1
ATOM 702 N N . LEU A 1 97 ? -2.327 8.323 -18.621 1.00 89.00 97 LEU A N 1
ATOM 703 C CA . LEU A 1 97 ? -3.508 9.190 -18.596 1.00 89.00 97 LEU A CA 1
ATOM 704 C C . LEU A 1 97 ? -4.711 8.494 -17.956 1.00 89.00 97 LEU A C 1
ATOM 706 O O . LEU A 1 97 ? -5.319 9.046 -17.042 1.00 89.00 97 LEU A O 1
ATOM 710 N N . ALA A 1 98 ? -5.027 7.272 -18.388 1.00 90.19 98 ALA A N 1
ATOM 711 C CA . ALA A 1 98 ? -6.120 6.491 -17.822 1.00 90.19 98 ALA A CA 1
ATOM 712 C C . ALA A 1 98 ? -5.884 6.186 -16.337 1.00 90.19 98 ALA A C 1
ATOM 714 O O . ALA A 1 98 ? -6.808 6.312 -15.534 1.00 90.19 98 ALA A O 1
ATOM 715 N N . GLY A 1 99 ? -4.650 5.846 -15.958 1.00 88.25 99 GLY A N 1
ATOM 716 C CA . GLY A 1 99 ? -4.262 5.601 -14.573 1.00 88.25 99 GLY A CA 1
ATOM 717 C C . GLY A 1 99 ? -4.412 6.845 -13.702 1.00 88.25 99 GLY A C 1
ATOM 718 O O . GLY A 1 99 ? -5.027 6.770 -12.644 1.00 88.25 99 GLY A O 1
ATOM 719 N N . LEU A 1 100 ? -3.926 8.001 -14.163 1.00 91.62 100 LEU A N 1
ATOM 720 C CA . LEU A 1 100 ? -4.008 9.263 -13.426 1.00 91.62 100 LEU A CA 1
ATOM 721 C C . LEU A 1 100 ? -5.462 9.732 -13.265 1.00 91.62 100 LEU A C 1
ATOM 723 O O . LEU A 1 100 ? -5.860 10.141 -12.176 1.00 91.62 100 LEU A O 1
ATOM 727 N N . LEU A 1 101 ? -6.267 9.621 -14.328 1.00 93.31 101 LEU A N 1
ATOM 728 C CA . LEU A 1 101 ? -7.696 9.942 -14.294 1.00 93.31 101 LEU A CA 1
ATOM 729 C C . LEU A 1 101 ? -8.447 9.023 -13.329 1.00 93.31 101 LEU A C 1
ATOM 731 O O . LEU A 1 101 ? -9.164 9.502 -12.453 1.00 93.31 101 LEU A O 1
ATOM 735 N N . THR A 1 102 ? -8.247 7.710 -13.450 1.00 90.56 102 THR A N 1
ATOM 736 C CA . THR A 1 102 ? -8.919 6.723 -12.596 1.00 90.56 102 THR A CA 1
ATOM 737 C C . THR A 1 102 ? -8.491 6.881 -11.139 1.00 90.56 102 THR A C 1
ATOM 739 O O . THR A 1 102 ? -9.341 6.848 -10.255 1.00 90.56 102 THR A O 1
ATOM 742 N N . ALA A 1 103 ? -7.204 7.126 -10.873 1.00 87.56 103 ALA A N 1
ATOM 743 C CA . ALA A 1 103 ? -6.697 7.385 -9.529 1.00 87.56 103 ALA A CA 1
ATOM 744 C C . ALA A 1 103 ? -7.292 8.666 -8.929 1.00 87.56 103 ALA A C 1
ATOM 746 O O . ALA A 1 103 ? -7.699 8.656 -7.771 1.00 87.56 103 ALA A O 1
ATOM 747 N N . GLY A 1 104 ? -7.399 9.744 -9.712 1.00 90.44 104 GLY A N 1
ATOM 748 C CA . GLY A 1 104 ? -8.027 10.991 -9.274 1.00 90.44 104 GLY A CA 1
ATOM 749 C C . GLY A 1 104 ? -9.506 10.813 -8.923 1.00 90.44 104 GLY A C 1
ATOM 750 O O . GLY A 1 104 ? -9.942 11.238 -7.853 1.00 90.44 104 GLY A O 1
ATOM 751 N N . VAL A 1 105 ? -10.265 10.123 -9.780 1.00 91.12 105 VAL A N 1
ATOM 752 C CA . VAL A 1 105 ? -11.680 9.808 -9.527 1.00 91.12 105 VAL A CA 1
ATOM 753 C C . VAL A 1 105 ? -11.827 8.901 -8.306 1.00 91.12 105 VAL A C 1
ATOM 755 O O . VAL A 1 105 ? -12.641 9.189 -7.434 1.00 91.12 105 VAL A O 1
ATOM 758 N N . ALA A 1 106 ? -11.020 7.844 -8.193 1.00 87.44 106 ALA A N 1
ATOM 759 C CA . ALA A 1 106 ? -11.057 6.930 -7.054 1.00 87.44 106 ALA A CA 1
ATOM 760 C C . ALA A 1 106 ? -10.704 7.635 -5.736 1.00 87.44 106 ALA A C 1
ATOM 762 O O . ALA A 1 106 ? -11.377 7.416 -4.731 1.00 87.44 106 ALA A O 1
ATOM 763 N N . ALA A 1 107 ? -9.698 8.517 -5.739 1.00 87.00 107 ALA A N 1
ATOM 764 C CA . ALA A 1 107 ? -9.326 9.309 -4.572 1.00 87.00 107 ALA A CA 1
ATOM 765 C C . ALA A 1 107 ? -10.457 10.258 -4.153 1.00 87.00 107 ALA A C 1
ATOM 767 O O . ALA A 1 107 ? -10.760 10.356 -2.966 1.00 87.00 107 ALA A O 1
ATOM 768 N N . TRP A 1 108 ? -11.121 10.906 -5.114 1.00 88.19 108 TRP A N 1
ATOM 769 C CA . TRP A 1 108 ? -12.270 11.768 -4.841 1.00 88.19 108 TRP A CA 1
ATOM 770 C C . TRP A 1 108 ? -13.469 10.981 -4.302 1.00 88.19 108 TRP A C 1
ATOM 772 O O . TRP A 1 108 ? -14.040 11.345 -3.282 1.00 88.19 108 TRP A O 1
ATOM 782 N N . VAL A 1 109 ? -13.817 9.842 -4.904 1.00 86.38 109 VAL A N 1
ATOM 783 C CA . VAL A 1 109 ? -14.876 8.964 -4.375 1.00 86.38 109 VAL A CA 1
ATOM 784 C C . VAL A 1 109 ? -14.536 8.507 -2.952 1.00 86.38 109 VAL A C 1
ATOM 786 O O . VAL A 1 109 ? -15.396 8.525 -2.069 1.00 86.38 109 VAL A O 1
ATOM 789 N N . ALA A 1 110 ? -13.268 8.185 -2.688 1.00 82.50 110 ALA A N 1
ATOM 790 C CA . ALA A 1 110 ? -12.812 7.801 -1.362 1.00 82.50 110 ALA A CA 1
ATOM 791 C C . ALA A 1 110 ? -12.940 8.935 -0.330 1.00 82.50 110 ALA A C 1
ATOM 793 O O . ALA A 1 110 ? -13.138 8.635 0.846 1.00 82.50 110 ALA A O 1
ATOM 794 N N . THR A 1 111 ? -12.855 10.224 -0.693 1.00 81.94 111 THR A N 1
ATOM 795 C CA . THR A 1 111 ? -13.079 11.333 0.264 1.00 81.94 111 THR A CA 1
ATOM 796 C C . THR A 1 111 ? -14.537 11.502 0.659 1.00 81.94 111 THR A C 1
ATOM 798 O O . THR A 1 111 ? -14.798 11.924 1.782 1.00 81.94 111 THR A O 1
ATOM 801 N N . VAL A 1 112 ? -15.474 11.131 -0.214 1.00 83.56 112 VAL A N 1
ATOM 802 C CA . VAL A 1 112 ? -16.920 11.252 0.042 1.00 83.56 112 VAL A CA 1
ATOM 803 C C . VAL A 1 112 ? -17.491 10.012 0.751 1.00 83.56 112 VAL A C 1
ATOM 805 O O . VAL A 1 112 ? -18.533 10.094 1.396 1.00 83.56 112 VAL A O 1
ATOM 808 N N . MET A 1 113 ? -16.812 8.862 0.680 1.00 80.50 113 MET A N 1
ATOM 809 C CA . MET A 1 113 ? -17.242 7.631 1.352 1.00 80.50 113 MET A CA 1
ATOM 810 C C . MET A 1 113 ? -17.057 7.663 2.876 1.00 80.50 113 MET A C 1
ATOM 812 O O . MET A 1 113 ? -16.027 8.098 3.400 1.00 80.50 113 MET A O 1
ATOM 816 N N . GLU A 1 114 ? -18.035 7.092 3.581 1.00 82.62 114 GLU A N 1
ATOM 817 C CA . GLU A 1 114 ? -17.950 6.812 5.013 1.00 82.62 114 GLU A CA 1
ATOM 818 C C . GLU A 1 114 ? -16.890 5.735 5.301 1.00 82.62 114 GLU A C 1
ATOM 820 O O . GLU A 1 114 ? -16.762 4.742 4.576 1.00 82.62 114 GLU A O 1
ATOM 825 N N . VAL A 1 115 ? -16.128 5.924 6.381 1.00 77.50 115 VAL A N 1
ATOM 826 C CA . VAL A 1 115 ? -15.006 5.049 6.759 1.00 77.50 115 VAL A CA 1
ATOM 827 C C . VAL A 1 115 ? -15.467 3.611 7.032 1.00 77.50 115 VAL A C 1
ATOM 829 O O . VAL A 1 115 ? -14.793 2.665 6.620 1.00 77.50 115 VAL A O 1
ATOM 832 N N . GLU A 1 116 ? -16.641 3.424 7.643 1.00 79.62 116 GLU A N 1
ATOM 833 C CA . GLU A 1 116 ? -17.214 2.099 7.931 1.00 79.62 116 GLU A CA 1
ATOM 834 C C . GLU A 1 116 ? -17.526 1.318 6.639 1.00 79.62 116 GLU A C 1
ATOM 836 O O . GLU A 1 116 ? -17.244 0.122 6.527 1.00 79.62 116 GLU A O 1
ATOM 841 N N . LEU A 1 117 ? -18.053 2.009 5.622 1.00 81.81 117 LEU A N 1
ATOM 842 C CA . LEU A 1 117 ? -18.329 1.451 4.296 1.00 81.81 117 LEU A CA 1
ATOM 843 C C . LEU A 1 117 ? -17.034 1.072 3.574 1.00 81.81 117 LEU A C 1
ATOM 845 O O . LEU A 1 117 ? -16.926 -0.030 3.038 1.00 81.81 117 LEU A O 1
ATOM 849 N N . LEU A 1 118 ? -16.030 1.951 3.612 1.00 79.50 118 LEU A N 1
ATOM 850 C CA . LEU A 1 118 ? -14.719 1.699 3.013 1.00 79.50 118 LEU A CA 1
ATOM 851 C C . LEU A 1 118 ? -14.040 0.475 3.643 1.00 79.50 118 LEU A C 1
ATOM 853 O O . LEU A 1 118 ? -13.495 -0.372 2.933 1.00 79.50 118 LEU 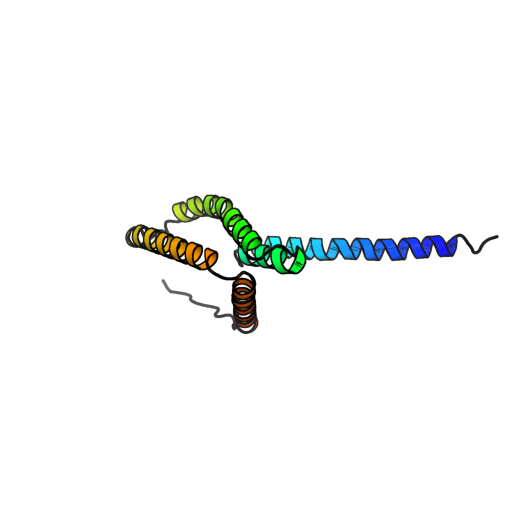A O 1
ATOM 857 N N . ARG A 1 119 ? -14.141 0.346 4.969 1.00 79.69 119 ARG A N 1
ATOM 858 C CA . ARG A 1 119 ? -13.645 -0.801 5.734 1.00 79.69 119 ARG A CA 1
ATOM 859 C C . ARG A 1 119 ? -14.361 -2.099 5.358 1.00 79.69 119 ARG A C 1
ATOM 861 O O . ARG A 1 119 ? -13.693 -3.109 5.148 1.00 79.69 119 ARG A O 1
ATOM 868 N N . ARG A 1 120 ? -15.693 -2.091 5.219 1.00 83.38 120 ARG A N 1
ATOM 869 C CA . ARG A 1 120 ? -16.469 -3.276 4.798 1.00 83.38 120 ARG A CA 1
ATOM 870 C C . ARG A 1 120 ? -16.149 -3.709 3.370 1.00 83.38 120 ARG A C 1
ATOM 872 O O . ARG A 1 120 ? -15.900 -4.890 3.147 1.00 83.38 120 ARG A O 1
ATOM 879 N N . CYS A 1 121 ? -16.115 -2.772 2.423 1.00 83.69 121 CYS A N 1
ATOM 880 C CA . CYS A 1 121 ? -15.788 -3.068 1.028 1.00 83.69 121 CYS A CA 1
ATOM 881 C C . CYS A 1 121 ? -14.373 -3.641 0.897 1.00 83.69 121 CYS A C 1
ATOM 883 O O . CYS A 1 121 ? -14.171 -4.648 0.222 1.00 83.69 121 CYS A O 1
ATOM 885 N N . PHE A 1 122 ? -13.401 -3.036 1.583 1.00 79.75 122 PHE A N 1
ATOM 886 C CA . PHE A 1 122 ? -12.020 -3.500 1.549 1.00 79.75 122 PHE A CA 1
ATOM 887 C C . PHE A 1 122 ? -11.837 -4.854 2.251 1.00 79.75 122 PHE A C 1
ATOM 889 O O . PHE A 1 122 ? -11.166 -5.735 1.721 1.00 79.75 122 PHE A O 1
ATOM 896 N N . GLY A 1 123 ? -12.481 -5.061 3.404 1.00 81.38 123 GLY A N 1
ATOM 897 C CA . GLY A 1 123 ? -12.483 -6.357 4.086 1.00 81.38 123 GLY A CA 1
ATOM 898 C C . GLY A 1 123 ? -13.097 -7.467 3.228 1.00 81.38 123 GLY A C 1
ATOM 899 O O . GLY A 1 123 ? -12.526 -8.549 3.124 1.00 81.38 123 GLY A O 1
ATOM 900 N N . GLY A 1 124 ? -14.213 -7.184 2.547 1.00 85.94 124 GLY A N 1
ATOM 901 C CA . GLY A 1 124 ? -14.820 -8.109 1.589 1.00 85.94 124 GLY A CA 1
ATOM 902 C C . GLY A 1 124 ? -13.891 -8.431 0.417 1.00 85.94 124 GLY A C 1
ATOM 903 O O . GLY A 1 124 ? -13.712 -9.599 0.084 1.00 85.94 124 GLY A O 1
ATOM 904 N N . PHE A 1 125 ? -13.240 -7.415 -0.155 1.00 84.00 125 PHE A N 1
ATOM 905 C CA . PHE A 1 125 ? -12.239 -7.597 -1.208 1.00 84.00 125 PHE A CA 1
ATOM 906 C C . PHE A 1 125 ? -11.092 -8.517 -0.767 1.00 84.00 125 PHE A C 1
ATOM 908 O O . PHE A 1 125 ? -10.743 -9.441 -1.497 1.00 84.00 125 PHE A O 1
ATOM 915 N N . LEU A 1 126 ? -10.553 -8.329 0.442 1.00 81.38 126 LEU A N 1
ATOM 916 C CA . LEU A 1 126 ? -9.497 -9.193 0.975 1.00 81.38 126 LEU A CA 1
ATOM 917 C C . LEU A 1 126 ? -9.950 -10.640 1.180 1.00 81.38 126 LEU A C 1
ATOM 919 O O . LEU A 1 126 ? -9.182 -11.551 0.890 1.00 81.38 126 LEU A O 1
ATOM 923 N N . ILE A 1 127 ? -11.176 -10.864 1.658 1.00 85.50 127 ILE A N 1
ATOM 924 C CA . ILE A 1 127 ? -11.726 -12.220 1.811 1.00 85.50 127 ILE A CA 1
ATOM 925 C C . ILE A 1 127 ? -11.874 -12.890 0.443 1.00 85.50 127 ILE A C 1
ATOM 927 O O . ILE A 1 127 ? -11.545 -14.065 0.303 1.00 85.50 127 ILE A O 1
ATOM 931 N N . ILE A 1 128 ? -12.332 -12.147 -0.569 1.00 85.81 128 ILE A N 1
ATOM 932 C CA . ILE A 1 128 ? -12.474 -12.660 -1.935 1.00 85.81 128 ILE A CA 1
ATOM 933 C C . ILE A 1 128 ? -11.107 -13.014 -2.515 1.00 85.81 128 ILE A C 1
ATOM 935 O O . ILE A 1 128 ? -10.939 -14.137 -2.973 1.00 85.81 128 ILE A O 1
ATOM 939 N N . ILE A 1 129 ? -10.130 -12.103 -2.465 1.00 81.25 129 ILE A N 1
ATOM 940 C CA . ILE A 1 129 ? -8.773 -12.354 -2.973 1.00 81.25 129 ILE A CA 1
ATOM 941 C C . ILE A 1 129 ? -8.117 -13.504 -2.209 1.00 81.25 129 ILE A C 1
ATOM 943 O O . ILE A 1 129 ? -7.602 -14.423 -2.828 1.00 81.25 129 ILE A O 1
ATOM 947 N N . GLY A 1 130 ? -8.191 -13.509 -0.877 1.00 77.50 130 GLY A N 1
ATOM 948 C CA . GLY A 1 130 ? -7.645 -14.591 -0.059 1.00 77.50 130 GLY A CA 1
ATOM 949 C C . GLY A 1 130 ? -8.298 -15.940 -0.361 1.00 77.50 130 GLY A C 1
ATOM 950 O O . GLY A 1 130 ? -7.608 -16.950 -0.446 1.00 77.50 130 GLY A O 1
ATOM 951 N N . GLY A 1 131 ? -9.614 -15.962 -0.586 1.00 83.44 131 GLY A N 1
ATOM 952 C CA . GLY A 1 131 ? -10.324 -17.156 -1.036 1.00 83.44 131 GLY A CA 1
ATOM 953 C C . GLY A 1 131 ? -9.900 -17.584 -2.441 1.00 83.44 131 GLY A C 1
ATOM 954 O O . GLY A 1 131 ? -9.611 -18.755 -2.665 1.00 83.44 131 GLY A O 1
ATOM 955 N N . MET A 1 132 ? -9.814 -16.646 -3.384 1.00 80.81 132 MET A N 1
ATOM 956 C CA . MET A 1 132 ? -9.348 -16.921 -4.742 1.00 80.81 132 MET A CA 1
ATOM 957 C C . MET A 1 132 ? -7.923 -17.457 -4.762 1.00 80.81 132 MET A C 1
ATOM 959 O O . MET A 1 132 ? -7.666 -18.353 -5.547 1.00 80.81 132 MET A O 1
ATOM 963 N N . GLU A 1 133 ? -7.031 -16.990 -3.895 1.00 75.50 133 GLU A N 1
ATOM 964 C CA . GLU A 1 133 ? -5.649 -17.471 -3.859 1.00 75.50 133 GLU A CA 1
ATOM 965 C C . GLU A 1 133 ? -5.535 -18.843 -3.186 1.00 75.50 133 GLU A C 1
ATOM 967 O O . GLU A 1 133 ? -4.743 -19.684 -3.601 1.00 75.50 133 GLU A O 1
ATOM 972 N N . LEU A 1 134 ? -6.367 -19.112 -2.175 1.00 80.44 134 LEU A N 1
ATOM 973 C CA . LEU A 1 134 ? -6.381 -20.397 -1.474 1.00 80.44 134 LEU A CA 1
ATOM 974 C C . LEU A 1 134 ? -7.037 -21.515 -2.302 1.00 80.44 134 LEU A C 1
ATOM 976 O O . LEU A 1 134 ? -6.643 -22.676 -2.205 1.00 80.44 134 LEU A O 1
ATOM 980 N N . PHE A 1 135 ? -8.049 -21.171 -3.105 1.00 79.88 135 PHE A N 1
ATOM 981 C CA . PHE A 1 135 ? -8.802 -22.109 -3.949 1.00 79.88 135 PHE A CA 1
ATOM 982 C C . PHE A 1 135 ? -8.417 -22.034 -5.437 1.00 79.88 135 PHE A C 1
ATOM 984 O O . PHE A 1 135 ? -8.816 -22.888 -6.235 1.00 79.88 135 PHE A O 1
ATOM 991 N N . GLY A 1 136 ? -7.629 -21.031 -5.820 1.00 61.97 136 GLY A N 1
ATOM 992 C CA . GLY A 1 136 ? -7.087 -20.804 -7.152 1.00 61.97 136 GLY A CA 1
ATOM 993 C C . GLY A 1 136 ? -5.981 -21.794 -7.446 1.00 61.97 136 GLY A C 1
ATOM 994 O O . GLY A 1 136 ? -4.802 -21.512 -7.291 1.00 61.97 136 GLY A O 1
ATOM 995 N N . LYS A 1 137 ? -6.393 -22.981 -7.882 1.00 52.50 137 LYS A N 1
ATOM 996 C CA . LYS A 1 137 ? -5.570 -24.002 -8.535 1.00 52.50 137 LYS A CA 1
ATOM 997 C C . LYS A 1 137 ? -4.470 -23.346 -9.382 1.00 52.50 137 LYS A C 1
ATOM 999 O O . LYS A 1 137 ? -4.799 -22.645 -10.340 1.00 52.50 137 LYS A O 1
ATOM 1004 N N . GLU A 1 138 ? -3.203 -23.601 -9.038 1.00 56.94 138 GLU A N 1
ATOM 1005 C CA . GLU A 1 138 ? -2.029 -23.141 -9.788 1.00 56.94 138 GLU A CA 1
ATOM 1006 C C . GLU A 1 138 ? -2.251 -23.388 -11.286 1.00 56.94 138 GLU A C 1
ATOM 1008 O O . GLU A 1 138 ? -2.205 -24.524 -11.767 1.00 56.94 138 GLU A O 1
ATOM 1013 N N . ARG A 1 139 ? -2.514 -22.325 -12.053 1.00 47.41 139 ARG A N 1
ATOM 1014 C CA . ARG A 1 139 ? -2.388 -22.377 -13.510 1.00 47.41 139 ARG A CA 1
ATOM 1015 C C . ARG A 1 139 ? -0.909 -22.238 -13.836 1.00 47.41 139 ARG A C 1
ATOM 1017 O O . ARG A 1 139 ? -0.453 -21.206 -14.313 1.00 47.41 139 ARG A O 1
ATOM 1024 N N . GLY A 1 140 ? -0.166 -23.296 -13.517 1.00 47.88 140 GLY A N 1
ATOM 1025 C CA . GLY A 1 140 ? 1.153 -23.523 -14.074 1.00 47.88 140 GLY A CA 1
ATOM 1026 C C . GLY A 1 140 ? 1.058 -23.655 -15.594 1.00 47.88 140 GLY A C 1
ATOM 1027 O O . GLY A 1 140 ? 0.145 -24.297 -16.114 1.00 47.88 140 GLY A O 1
ATOM 1028 N N . GLY A 1 141 ? 2.025 -23.047 -16.279 1.00 49.59 141 GLY A N 1
ATOM 1029 C CA . GLY A 1 141 ? 2.352 -23.339 -17.670 1.00 49.59 141 GLY A CA 1
ATOM 1030 C C . GLY A 1 141 ? 1.600 -22.510 -18.708 1.00 49.59 141 GLY A C 1
ATOM 1031 O O . GLY A 1 141 ? 0.596 -22.947 -19.260 1.00 49.59 141 GLY A O 1
ATOM 1032 N N . GLN A 1 142 ? 2.170 -21.366 -19.081 1.00 40.94 142 GLN A N 1
ATOM 1033 C CA . GLN A 1 142 ? 2.242 -21.015 -20.498 1.00 40.94 142 GLN A CA 1
ATOM 1034 C C . GLN A 1 142 ? 3.713 -20.907 -20.875 1.00 40.94 142 GLN A C 1
ATOM 1036 O O . GLN A 1 142 ? 4.331 -19.847 -20.835 1.00 40.94 142 GLN A O 1
ATOM 1041 N N . GLU A 1 143 ? 4.264 -22.071 -21.207 1.00 53.03 143 GLU A N 1
ATOM 1042 C CA . GLU A 1 143 ? 5.266 -22.167 -22.257 1.00 53.03 143 GLU A CA 1
ATOM 1043 C C . GLU A 1 143 ? 4.678 -21.496 -23.507 1.00 53.03 143 GLU A C 1
ATOM 1045 O O . GLU A 1 143 ? 3.517 -21.737 -23.848 1.00 53.03 143 GLU A O 1
ATOM 1050 N N . SER A 1 144 ? 5.452 -20.653 -24.185 1.00 38.44 144 SER A N 1
ATOM 1051 C CA . SER A 1 144 ? 5.151 -20.303 -25.571 1.00 38.44 144 SER A CA 1
ATOM 1052 C C . SER A 1 144 ? 6.422 -20.458 -26.405 1.00 38.44 144 SER A C 1
ATOM 1054 O O . SER A 1 144 ? 7.492 -20.055 -25.938 1.00 38.44 144 SER A O 1
ATOM 1056 N N . PRO A 1 145 ? 6.321 -21.127 -27.567 1.00 52.97 145 PRO A N 1
ATOM 1057 C CA . PRO A 1 145 ? 7.415 -21.832 -28.211 1.00 52.97 145 PRO A CA 1
ATOM 1058 C C . PRO A 1 145 ? 8.254 -20.930 -29.126 1.00 52.97 145 PRO A C 1
ATOM 1060 O O . PRO A 1 145 ? 7.829 -19.836 -29.486 1.00 52.97 145 PRO A O 1
ATOM 1063 N N . ALA A 1 146 ? 9.436 -21.473 -29.437 1.00 53.81 146 ALA A N 1
ATOM 1064 C CA . ALA A 1 146 ? 10.443 -21.120 -30.447 1.00 53.81 146 ALA A CA 1
ATOM 1065 C C . ALA A 1 146 ? 10.106 -20.025 -31.476 1.00 53.81 146 ALA A C 1
ATOM 1067 O O . ALA A 1 146 ? 9.080 -20.154 -32.181 1.00 53.81 146 ALA A O 1
#

pLDDT: mean 70.94, std 14.12, range [38.44, 93.31]